Protein AF-A0A2V6LZ81-F1 (afdb_monomer_lite)

Sequence (80 aa):
MLEKHGGRIGDGVSETVASDIRVRDAGDVDLAAITRIYNAAIARRNATAQQEPVTIDHCGAWLRSGFPLWVAEIEGHVAG

Radius of gyration: 22.25 Å; chains: 1; bounding box: 27×35×76 Å

Structure (mmCIF, N/CA/C/O backbone):
data_AF-A0A2V6LZ81-F1
#
_entry.id   AF-A0A2V6LZ81-F1
#
loop_
_atom_site.group_PDB
_atom_site.id
_atom_site.type_symbol
_atom_site.label_atom_id
_atom_site.label_alt_id
_atom_site.label_comp_id
_atom_site.label_asym_id
_atom_site.label_entity_id
_atom_site.label_seq_id
_atom_site.pdbx_PDB_ins_code
_atom_site.Cartn_x
_atom_site.Cartn_y
_atom_site.Cartn_z
_atom_site.occupancy
_atom_site.B_iso_or_equiv
_atom_site.auth_seq_id
_atom_site.auth_comp_id
_atom_site.auth_asym_id
_atom_site.auth_atom_id
_atom_site.pdbx_PDB_model_num
ATOM 1 N N . MET A 1 1 ? 1.587 24.402 65.594 1.00 38.69 1 MET A N 1
ATOM 2 C CA . MET A 1 1 ? 1.065 23.022 65.543 1.00 38.69 1 MET A CA 1
ATOM 3 C C . MET A 1 1 ? 0.947 22.668 64.067 1.00 38.69 1 MET A C 1
ATOM 5 O O . MET A 1 1 ? 0.140 23.271 63.379 1.00 38.69 1 MET A O 1
ATOM 9 N N . LEU A 1 2 ? 1.897 21.876 63.564 1.00 43.06 2 LEU A N 1
ATOM 10 C CA . LEU A 1 2 ? 2.107 21.538 62.150 1.00 43.06 2 LEU A CA 1
ATOM 11 C C . LEU A 1 2 ? 1.479 20.172 61.873 1.00 43.06 2 LEU A C 1
ATOM 13 O O . LEU A 1 2 ? 1.973 19.217 62.453 1.00 43.06 2 LEU A O 1
ATOM 17 N N . GLU A 1 3 ? 0.478 20.072 60.995 1.00 34.31 3 GLU A N 1
ATOM 18 C CA . GLU A 1 3 ? -0.089 18.815 60.464 1.00 34.31 3 GLU A CA 1
ATOM 19 C C . GLU A 1 3 ? -0.898 19.150 59.185 1.00 34.31 3 GLU A C 1
ATOM 21 O O . GLU A 1 3 ? -1.643 20.120 59.206 1.00 34.31 3 GLU A O 1
ATOM 26 N N . LYS A 1 4 ? -0.852 18.487 58.021 1.00 40.91 4 LYS A N 1
ATOM 27 C CA . LYS A 1 4 ? -0.010 17.438 57.428 1.00 40.91 4 LYS A CA 1
ATOM 28 C C . LYS A 1 4 ? 0.032 17.683 55.910 1.00 40.91 4 LYS A C 1
ATOM 30 O O . LYS A 1 4 ? -0.979 18.040 55.311 1.00 40.91 4 LYS A O 1
ATOM 35 N N . HIS A 1 5 ? 1.183 17.440 55.286 1.00 45.59 5 HIS A N 1
ATOM 36 C CA . HIS A 1 5 ? 1.324 17.377 53.830 1.00 45.59 5 HIS A CA 1
ATOM 37 C C . HIS A 1 5 ? 0.739 16.051 53.323 1.00 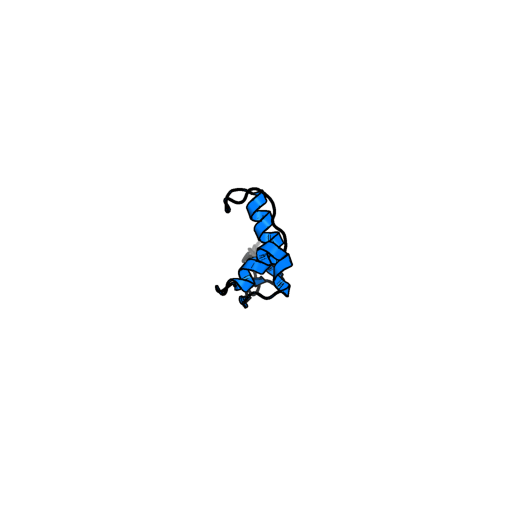45.59 5 HIS A C 1
ATOM 39 O O . HIS A 1 5 ? 1.407 15.021 53.345 1.00 45.59 5 HIS A O 1
ATOM 45 N N . GLY A 1 6 ? -0.523 16.072 52.897 1.00 37.84 6 GLY A N 1
ATOM 46 C CA . GLY A 1 6 ? -1.147 14.974 52.164 1.00 37.84 6 GLY A CA 1
ATOM 47 C C . GLY A 1 6 ? -0.875 15.128 50.672 1.00 37.84 6 GLY A C 1
ATOM 48 O O . GLY A 1 6 ? -1.663 15.751 49.966 1.00 37.84 6 GLY A O 1
ATOM 49 N N . GLY A 1 7 ? 0.258 14.603 50.204 1.00 41.12 7 GLY A N 1
ATOM 50 C CA . GLY A 1 7 ? 0.565 14.514 48.781 1.00 41.12 7 GLY A CA 1
ATOM 51 C C . GLY A 1 7 ? -0.484 13.662 48.073 1.00 41.12 7 GLY A C 1
ATOM 52 O O . GLY A 1 7 ? -0.525 12.447 48.252 1.00 41.12 7 GLY A O 1
ATOM 53 N N . ARG A 1 8 ? -1.334 14.298 47.262 1.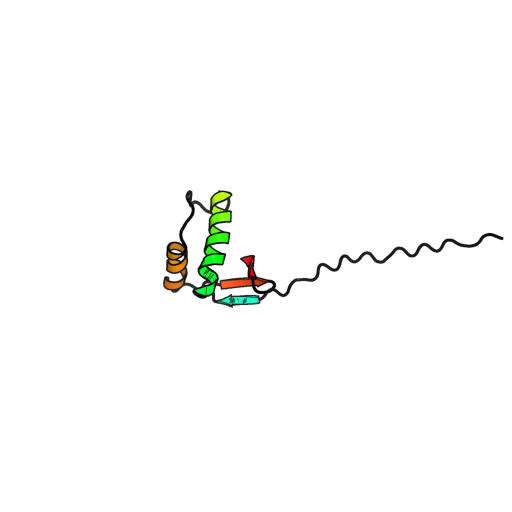00 48.31 8 ARG A N 1
ATOM 54 C CA . ARG A 1 8 ? -2.098 13.593 46.233 1.00 48.31 8 ARG A CA 1
ATOM 55 C C . ARG A 1 8 ? -1.106 13.219 45.140 1.00 48.31 8 ARG A C 1
ATOM 57 O O . ARG A 1 8 ? -0.786 14.041 44.287 1.00 48.31 8 ARG A O 1
ATOM 64 N N . ILE A 1 9 ? -0.590 11.996 45.215 1.00 52.94 9 ILE A N 1
ATOM 65 C CA . ILE A 1 9 ? -0.061 11.308 44.041 1.00 52.94 9 ILE A CA 1
ATOM 66 C C . ILE A 1 9 ? -1.187 11.332 43.003 1.00 52.94 9 ILE A C 1
ATOM 68 O O . ILE A 1 9 ? -2.274 10.814 43.241 1.00 52.94 9 ILE A O 1
ATOM 72 N N . GLY A 1 10 ? -0.997 12.097 41.930 1.00 50.97 10 GLY A N 1
ATOM 73 C CA . GLY A 1 10 ? -1.912 12.059 40.801 1.00 50.97 10 GLY A CA 1
ATOM 74 C C . GLY A 1 10 ? -1.835 10.661 40.211 1.00 50.97 10 GLY A C 1
ATOM 75 O O . GLY A 1 10 ? -0.733 10.193 39.922 1.00 50.97 10 GLY A O 1
ATOM 76 N N . ASP A 1 11 ? -2.981 10.001 40.090 1.00 51.03 11 ASP A N 1
ATOM 77 C CA . ASP A 1 11 ? -3.126 8.716 39.420 1.00 51.03 11 ASP A CA 1
ATOM 78 C C . ASP A 1 11 ? -2.699 8.886 37.959 1.00 51.03 11 ASP A C 1
ATOM 80 O O . ASP A 1 11 ? -3.470 9.282 37.087 1.00 51.03 11 ASP A O 1
ATOM 84 N N . GLY A 1 12 ? -1.412 8.659 37.711 1.00 55.44 12 GLY A N 1
ATOM 85 C CA . GLY A 1 12 ? -0.821 8.605 36.389 1.00 55.44 12 GLY A CA 1
ATOM 86 C C . GLY A 1 12 ? -1.266 7.330 35.693 1.00 55.44 12 GLY A C 1
ATOM 87 O O . GLY A 1 12 ? -0.488 6.390 35.570 1.00 55.44 12 GLY A O 1
ATOM 88 N N . VAL A 1 13 ? -2.508 7.300 35.224 1.00 53.66 13 VAL A N 1
ATOM 89 C CA . VAL A 1 13 ? -2.868 6.443 34.101 1.00 53.66 13 VAL A CA 1
ATOM 90 C C . VAL A 1 13 ? -2.630 7.295 32.865 1.00 53.66 13 VAL A C 1
ATOM 92 O O . VAL A 1 13 ? -3.412 8.184 32.543 1.00 53.66 13 VAL A O 1
ATOM 95 N N . SER A 1 14 ? -1.501 7.071 32.190 1.00 56.81 14 SER A N 1
ATOM 96 C CA . SER A 1 14 ? -1.394 7.467 30.789 1.00 56.81 14 SER A CA 1
ATOM 97 C C . SER A 1 14 ? -2.390 6.590 30.040 1.00 56.81 14 SER A C 1
ATOM 99 O O . SER A 1 14 ? -2.092 5.453 29.681 1.00 56.81 14 SER A O 1
ATOM 101 N N . GLU A 1 15 ? -3.615 7.089 29.910 1.00 54.00 15 GLU A N 1
ATOM 102 C CA . GLU A 1 15 ? -4.635 6.495 29.066 1.00 54.00 15 GLU A CA 1
ATOM 103 C C . GLU A 1 15 ? -4.117 6.646 27.637 1.00 54.00 15 GLU A C 1
ATOM 105 O O . GLU A 1 15 ? -4.224 7.700 27.012 1.00 54.00 15 GLU A O 1
ATOM 110 N N . THR A 1 16 ? -3.421 5.619 27.149 1.00 59.03 16 THR A N 1
ATOM 111 C CA . THR A 1 16 ? -3.203 5.490 25.715 1.00 59.03 16 THR A CA 1
ATOM 112 C C . THR A 1 16 ? -4.593 5.299 25.142 1.00 59.03 16 THR A C 1
ATOM 114 O O . THR A 1 16 ? -5.150 4.206 25.236 1.00 59.03 16 THR A O 1
ATOM 117 N N . VAL A 1 17 ? -5.189 6.377 24.634 1.00 62.06 17 VAL A N 1
ATOM 118 C CA . VAL A 1 17 ? -6.416 6.270 23.855 1.00 62.06 17 VAL A CA 1
ATOM 119 C C . VAL A 1 17 ? -6.086 5.342 22.695 1.00 62.06 17 VAL A C 1
ATOM 121 O O . VAL A 1 17 ? -5.203 5.625 21.885 1.00 62.06 17 VAL A O 1
ATOM 124 N N . ALA A 1 18 ? -6.701 4.163 22.680 1.00 63.69 18 ALA A N 1
ATOM 125 C CA . ALA A 1 18 ? -6.631 3.307 21.515 1.00 63.69 18 ALA A CA 1
ATOM 126 C C . ALA A 1 18 ? -7.352 4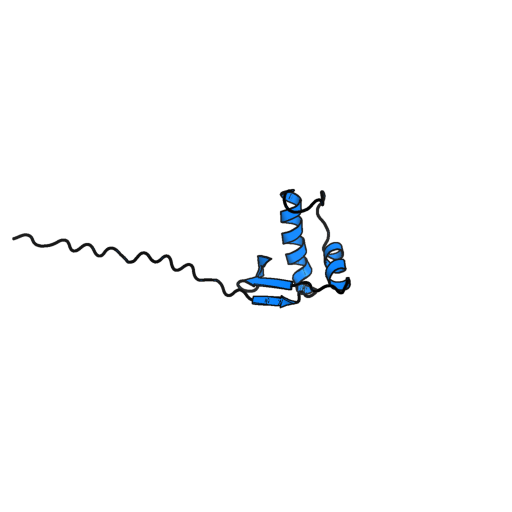.076 20.408 1.00 63.69 18 ALA A C 1
ATOM 128 O O . ALA A 1 18 ? -8.573 4.210 20.460 1.00 63.69 18 ALA A O 1
ATOM 129 N N . SER A 1 19 ? -6.605 4.656 19.466 1.00 73.69 19 SER A N 1
ATOM 130 C CA . SER A 1 19 ? -7.218 5.239 18.277 1.00 73.69 19 SER A CA 1
ATOM 131 C C . SER A 1 19 ? -8.071 4.152 17.621 1.00 73.69 19 SER A C 1
ATOM 133 O O . SER A 1 19 ? -7.607 3.018 17.480 1.00 73.69 19 SER A O 1
ATOM 135 N N . ASP A 1 20 ? -9.316 4.471 17.264 1.00 87.75 20 ASP A N 1
ATOM 136 C CA . ASP A 1 20 ? -10.225 3.508 16.642 1.00 87.75 20 ASP A CA 1
ATOM 137 C C . ASP A 1 20 ? -9.585 2.946 15.364 1.00 87.75 20 ASP A C 1
ATOM 139 O O . ASP A 1 20 ? -9.393 3.662 14.378 1.00 87.75 20 ASP A O 1
ATOM 143 N N . ILE A 1 21 ? -9.231 1.658 15.400 1.00 94.31 21 ILE A N 1
ATOM 144 C CA . ILE A 1 21 ? -8.683 0.935 14.251 1.00 94.31 21 ILE A CA 1
ATOM 145 C C . ILE A 1 21 ? -9.840 0.273 13.511 1.00 94.31 21 ILE A C 1
ATOM 147 O O . ILE A 1 21 ? -10.526 -0.596 14.052 1.00 94.31 21 ILE A O 1
ATOM 151 N N . ARG A 1 22 ? -10.014 0.623 12.237 1.00 95.88 22 ARG A N 1
ATOM 152 C CA . ARG A 1 22 ? -10.971 -0.023 11.336 1.00 95.88 22 ARG A CA 1
ATOM 153 C C . ARG A 1 22 ? -10.232 -0.826 10.274 1.00 95.88 22 ARG A C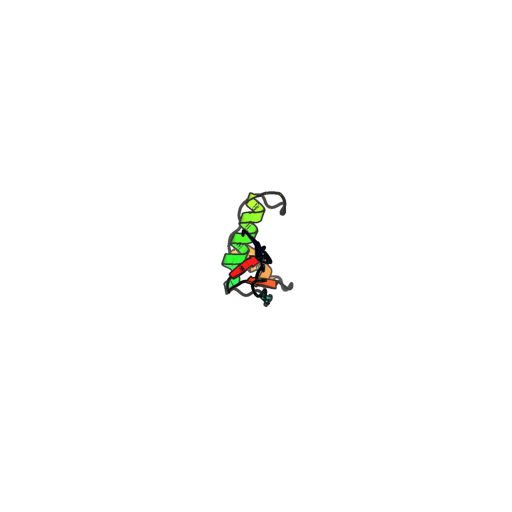 1
ATOM 155 O O . ARG A 1 22 ? -9.514 -0.259 9.461 1.00 95.88 22 ARG A O 1
ATOM 162 N N . VAL A 1 23 ? -10.458 -2.137 10.232 1.00 97.25 23 VAL A N 1
ATOM 163 C CA . VAL A 1 23 ? -9.963 -2.999 9.147 1.00 97.25 23 VAL A CA 1
ATOM 164 C C . VAL A 1 23 ? -11.045 -3.136 8.078 1.00 97.25 23 VAL A C 1
ATOM 166 O O . VAL A 1 23 ? -12.204 -3.401 8.403 1.00 97.25 23 VAL A O 1
ATOM 169 N N . ARG A 1 24 ? -10.688 -2.926 6.808 1.00 97.56 24 ARG A N 1
ATOM 170 C CA . ARG A 1 24 ? -11.609 -3.018 5.662 1.00 97.56 24 ARG A CA 1
ATOM 171 C C . ARG A 1 24 ? -10.886 -3.445 4.387 1.00 97.56 24 ARG A C 1
ATOM 173 O O . ARG A 1 24 ? -9.662 -3.364 4.317 1.00 97.56 24 ARG A O 1
ATOM 180 N N . ASP A 1 25 ? -11.650 -3.835 3.369 1.00 97.75 25 ASP A N 1
ATOM 181 C CA . ASP A 1 25 ? -11.117 -4.026 2.019 1.00 97.75 25 ASP A CA 1
ATOM 182 C C . ASP A 1 25 ? -10.462 -2.744 1.493 1.00 97.75 25 ASP A C 1
ATOM 184 O O . ASP A 1 25 ? -10.960 -1.625 1.689 1.00 97.75 25 ASP A O 1
ATOM 188 N N . ALA A 1 26 ? -9.312 -2.932 0.850 1.00 97.81 26 ALA A N 1
ATOM 189 C CA . ALA A 1 26 ? -8.591 -1.885 0.153 1.00 97.81 26 ALA A CA 1
ATOM 190 C C . ALA A 1 26 ? -9.282 -1.570 -1.181 1.00 97.81 26 ALA A C 1
ATOM 192 O O . ALA A 1 26 ? -9.701 -2.474 -1.907 1.00 97.81 26 ALA A O 1
ATOM 193 N N . GLY A 1 27 ? -9.362 -0.288 -1.524 1.00 96.62 27 GLY A N 1
ATOM 194 C CA . GLY A 1 27 ? -9.827 0.184 -2.827 1.00 96.62 27 GLY A CA 1
ATOM 195 C C . GLY A 1 27 ? -8.792 1.060 -3.528 1.00 96.62 27 GLY A C 1
ATOM 196 O O . GLY A 1 27 ? -7.735 1.368 -2.978 1.00 96.62 27 GLY A O 1
ATOM 197 N N . ASP A 1 28 ? -9.116 1.522 -4.739 1.00 97.50 28 ASP A N 1
ATOM 198 C CA . ASP A 1 28 ? -8.218 2.372 -5.539 1.00 97.50 28 ASP A CA 1
ATOM 199 C C . ASP A 1 28 ? -7.774 3.645 -4.794 1.00 97.50 28 ASP A C 1
ATOM 201 O O . ASP A 1 28 ? -6.645 4.109 -4.957 1.00 97.50 28 ASP A O 1
ATOM 205 N N . VAL A 1 29 ? -8.636 4.180 -3.921 1.00 97.44 29 VAL A N 1
ATOM 206 C CA . VAL A 1 29 ? -8.356 5.363 -3.087 1.00 97.44 29 VAL A CA 1
ATOM 207 C C . VAL A 1 29 ? -7.211 5.149 -2.090 1.00 97.44 29 VAL A C 1
ATOM 209 O O . VAL A 1 29 ? -6.566 6.114 -1.685 1.00 97.44 29 VAL A O 1
ATOM 212 N N . ASP A 1 30 ? -6.918 3.899 -1.724 1.00 98.12 30 ASP A N 1
ATOM 213 C CA . ASP A 1 30 ? -5.883 3.553 -0.746 1.00 98.12 30 ASP A CA 1
ATOM 214 C C . ASP A 1 30 ? -4.506 3.354 -1.396 1.00 98.12 30 ASP A C 1
ATOM 216 O O . ASP A 1 30 ? -3.484 3.364 -0.703 1.00 98.12 30 ASP A O 1
ATOM 220 N N . LEU A 1 31 ? -4.443 3.204 -2.727 1.00 98.06 31 LEU A N 1
ATOM 221 C CA . LEU A 1 31 ? -3.221 2.809 -3.435 1.00 98.06 31 LEU A CA 1
ATOM 222 C C . LEU A 1 31 ? -2.049 3.756 -3.185 1.00 98.06 31 LEU A C 1
ATOM 224 O O . LEU A 1 31 ? -0.915 3.301 -3.027 1.00 98.06 31 LEU A O 1
ATOM 228 N N . ALA A 1 32 ? -2.303 5.062 -3.102 1.00 98.31 32 ALA A N 1
ATOM 229 C CA . ALA A 1 32 ? -1.262 6.037 -2.792 1.00 98.31 32 ALA A CA 1
ATOM 230 C C . ALA A 1 32 ? -0.666 5.815 -1.387 1.00 98.31 32 ALA A C 1
ATOM 232 O O . ALA A 1 32 ? 0.554 5.878 -1.209 1.00 98.31 32 ALA A O 1
ATOM 233 N N . ALA A 1 33 ? -1.503 5.506 -0.392 1.00 98.44 33 ALA A N 1
ATOM 2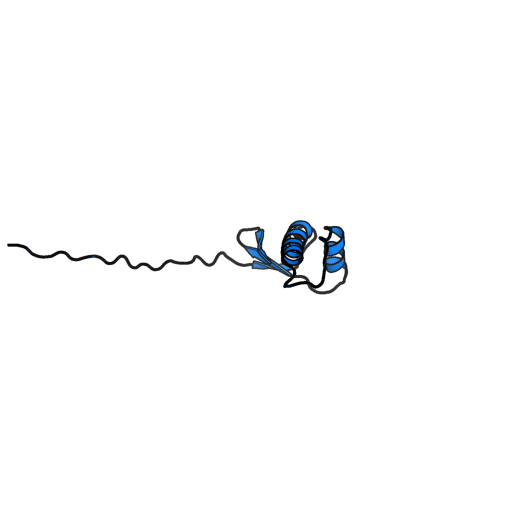34 C CA . ALA A 1 33 ? -1.056 5.263 0.976 1.00 98.44 33 ALA A CA 1
ATOM 235 C C . ALA A 1 33 ? -0.334 3.915 1.114 1.00 98.44 33 ALA A C 1
ATOM 237 O O . ALA A 1 33 ? 0.747 3.871 1.705 1.00 98.44 33 ALA A O 1
ATOM 238 N N . ILE A 1 34 ? -0.868 2.857 0.496 1.00 98.38 34 ILE A N 1
ATOM 239 C CA . ILE A 1 34 ? -0.241 1.528 0.438 1.00 98.38 34 ILE A CA 1
ATOM 240 C C . ILE A 1 34 ? 1.145 1.626 -0.209 1.00 98.38 34 ILE A C 1
ATOM 242 O O . ILE A 1 34 ? 2.131 1.167 0.366 1.00 98.38 34 ILE A O 1
ATOM 246 N N . THR A 1 35 ? 1.245 2.302 -1.360 1.00 98.56 35 THR A N 1
ATOM 247 C CA . THR A 1 35 ? 2.518 2.497 -2.077 1.00 98.56 35 THR A CA 1
ATOM 248 C C . THR A 1 35 ? 3.541 3.217 -1.200 1.00 98.56 35 THR A C 1
ATOM 250 O O . THR A 1 35 ? 4.702 2.816 -1.135 1.00 98.56 35 THR A O 1
ATOM 253 N N . ARG A 1 36 ? 3.119 4.259 -0.471 1.00 98.56 36 ARG A N 1
ATOM 254 C CA . ARG A 1 36 ? 3.986 5.001 0.456 1.00 98.56 36 ARG A CA 1
ATOM 255 C C . ARG A 1 36 ? 4.503 4.116 1.594 1.00 98.56 36 ARG A C 1
ATOM 257 O O . ARG A 1 36 ? 5.698 4.154 1.880 1.00 98.56 36 ARG A O 1
ATOM 264 N N . ILE A 1 37 ? 3.633 3.334 2.235 1.00 98.19 37 ILE A N 1
ATOM 265 C CA . ILE A 1 37 ? 4.011 2.427 3.334 1.00 98.19 37 ILE A CA 1
ATOM 266 C C . ILE A 1 37 ? 4.965 1.343 2.824 1.00 98.19 37 ILE A C 1
ATOM 268 O O . ILE A 1 37 ? 6.020 1.115 3.418 1.00 98.19 37 ILE A O 1
ATOM 272 N N . TYR A 1 38 ? 4.644 0.727 1.687 1.00 98.12 38 TYR A N 1
ATOM 273 C CA . TYR A 1 38 ? 5.468 -0.320 1.095 1.00 98.12 38 TYR A CA 1
ATOM 274 C C . TYR A 1 38 ? 6.852 0.202 0.688 1.00 98.12 38 TYR A C 1
ATOM 276 O O . TYR A 1 38 ? 7.864 -0.396 1.044 1.00 98.12 38 TYR A O 1
ATOM 284 N N . ASN A 1 39 ? 6.929 1.375 0.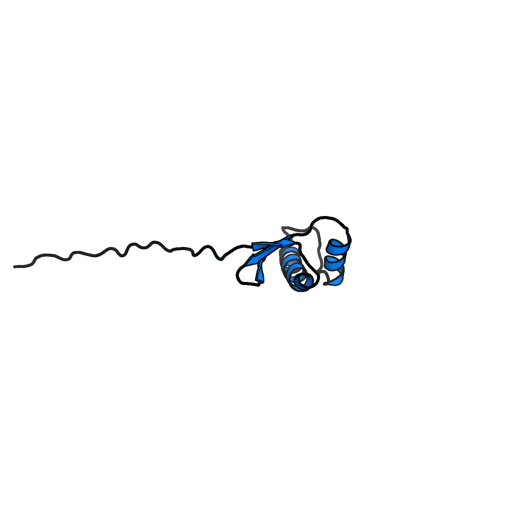053 1.00 98.44 39 ASN A N 1
ATOM 285 C CA . ASN A 1 39 ? 8.206 2.006 -0.288 1.00 98.44 39 ASN A CA 1
ATOM 286 C C . ASN A 1 39 ? 9.029 2.400 0.945 1.00 98.44 39 ASN A C 1
ATOM 288 O O . ASN A 1 39 ? 10.256 2.289 0.921 1.00 98.44 39 ASN A O 1
ATOM 292 N N . ALA A 1 40 ? 8.384 2.806 2.043 1.00 98.12 40 ALA A N 1
ATOM 293 C CA . ALA A 1 40 ? 9.083 3.030 3.306 1.00 98.12 40 ALA A CA 1
ATOM 294 C C . ALA A 1 40 ? 9.692 1.727 3.860 1.00 98.12 40 ALA A C 1
ATOM 296 O O . ALA A 1 40 ? 10.795 1.754 4.411 1.00 98.12 40 ALA A O 1
ATOM 297 N N . ALA A 1 41 ? 9.019 0.585 3.682 1.00 98.00 41 ALA A N 1
ATOM 298 C CA . ALA A 1 41 ? 9.553 -0.727 4.045 1.00 98.00 41 ALA A CA 1
ATOM 299 C C . ALA A 1 41 ? 10.710 -1.165 3.124 1.00 98.00 41 ALA A C 1
ATOM 301 O O . ALA A 1 41 ? 11.738 -1.629 3.623 1.00 98.00 41 ALA A O 1
ATOM 302 N N . ILE A 1 42 ? 10.595 -0.936 1.809 1.00 98.25 42 ILE A N 1
ATOM 303 C CA . ILE A 1 42 ? 11.670 -1.174 0.828 1.00 98.25 42 ILE A CA 1
ATOM 304 C C . ILE A 1 42 ? 12.928 -0.394 1.211 1.00 98.25 42 ILE A C 1
ATOM 306 O O . ILE A 1 42 ? 14.015 -0.966 1.282 1.00 98.25 42 ILE A O 1
ATOM 310 N N . ALA A 1 43 ? 12.787 0.896 1.530 1.00 98.00 43 ALA A N 1
ATOM 311 C CA . ALA A 1 43 ? 13.908 1.750 1.916 1.00 98.00 43 ALA A CA 1
ATOM 312 C C . ALA A 1 43 ? 14.646 1.247 3.172 1.00 98.00 43 ALA A C 1
ATOM 314 O O . ALA A 1 43 ? 15.858 1.428 3.285 1.00 98.00 43 ALA A O 1
ATOM 315 N N . ARG A 1 44 ? 13.939 0.580 4.099 1.00 97.31 44 ARG A N 1
ATOM 316 C CA . ARG A 1 44 ? 14.525 -0.032 5.306 1.00 97.31 44 ARG A CA 1
ATOM 317 C C . ARG A 1 44 ? 15.198 -1.383 5.051 1.00 97.31 44 ARG A C 1
ATOM 319 O O . ARG A 1 44 ? 15.986 -1.815 5.888 1.00 97.31 44 ARG A O 1
ATOM 326 N N . ARG A 1 45 ? 14.910 -2.040 3.920 1.00 93.56 45 ARG A N 1
ATOM 327 C CA . ARG A 1 45 ? 15.568 -3.275 3.443 1.00 93.56 45 ARG A CA 1
ATOM 328 C C . ARG A 1 45 ? 15.557 -4.452 4.431 1.00 93.56 45 ARG A C 1
ATOM 330 O O . ARG A 1 45 ? 16.457 -5.285 4.406 1.00 93.56 45 ARG A O 1
ATOM 337 N N . ASN A 1 46 ? 14.553 -4.535 5.300 1.00 94.44 46 ASN A N 1
ATOM 338 C CA . ASN A 1 46 ? 14.444 -5.600 6.307 1.00 94.44 46 ASN A CA 1
ATOM 339 C C . ASN A 1 46 ? 13.138 -6.408 6.231 1.00 94.44 46 ASN A C 1
ATOM 341 O O . ASN A 1 46 ? 13.063 -7.481 6.819 1.00 94.44 46 ASN A O 1
ATOM 345 N N . ALA A 1 47 ? 12.128 -5.909 5.514 1.00 94.81 47 ALA A N 1
ATOM 346 C CA . ALA A 1 47 ? 10.811 -6.541 5.396 1.00 94.81 47 ALA A CA 1
ATOM 347 C C . ALA A 1 47 ? 10.501 -7.054 3.979 1.00 94.81 47 ALA A C 1
ATOM 349 O O . ALA A 1 47 ? 9.594 -7.859 3.795 1.00 94.81 47 ALA A O 1
ATOM 350 N N . THR A 1 48 ? 11.242 -6.593 2.968 1.00 94.69 48 THR A N 1
ATOM 351 C CA . THR A 1 48 ? 10.998 -6.912 1.555 1.00 94.69 48 THR A CA 1
ATOM 352 C C . THR A 1 48 ? 12.316 -7.227 0.857 1.00 94.69 48 THR A C 1
ATOM 354 O O . THR A 1 48 ? 13.309 -6.549 1.112 1.00 94.69 48 THR A O 1
ATOM 357 N N . ALA A 1 49 ? 12.322 -8.170 -0.087 1.00 96.81 49 ALA A N 1
ATOM 358 C CA . ALA A 1 49 ? 13.483 -8.406 -0.956 1.00 96.81 49 ALA A CA 1
ATOM 359 C C . ALA A 1 49 ? 13.600 -7.393 -2.116 1.00 96.81 49 ALA A C 1
ATOM 361 O O . ALA A 1 49 ? 14.606 -7.377 -2.824 1.00 96.81 49 ALA A O 1
ATOM 362 N N . GLN A 1 50 ? 12.578 -6.555 -2.319 1.00 97.50 50 GLN A N 1
ATOM 363 C CA . GLN A 1 50 ? 12.579 -5.498 -3.326 1.00 97.50 50 GLN A CA 1
ATOM 364 C C . GLN A 1 50 ? 13.662 -4.459 -3.002 1.00 97.50 50 GLN A C 1
ATOM 366 O O . GLN A 1 50 ? 13.852 -4.096 -1.840 1.00 97.50 50 GLN A O 1
ATOM 371 N N . GLN A 1 51 ? 14.390 -4.001 -4.024 1.00 96.62 51 GLN A N 1
ATOM 372 C CA . GLN A 1 51 ? 15.548 -3.120 -3.830 1.00 96.62 51 GLN A CA 1
ATOM 373 C C . GLN A 1 51 ? 15.283 -1.652 -4.166 1.00 96.62 51 GLN A C 1
ATOM 375 O O . GLN A 1 51 ? 15.961 -0.796 -3.590 1.00 96.62 51 GLN A O 1
ATOM 380 N N . GLU A 1 52 ? 14.321 -1.392 -5.052 1.00 97.75 52 GLU A N 1
ATOM 381 C CA . GLU A 1 52 ? 13.991 -0.073 -5.595 1.00 97.75 52 GLU A CA 1
ATOM 382 C C . GLU A 1 52 ? 12.523 0.274 -5.291 1.00 97.75 52 GLU A C 1
ATOM 384 O O . GLU A 1 52 ? 11.690 -0.641 -5.256 1.00 97.75 52 GLU A O 1
ATOM 389 N N . PRO A 1 53 ? 12.172 1.554 -5.054 1.00 98.19 53 PRO A N 1
ATOM 390 C CA . PRO A 1 53 ? 10.790 1.962 -4.851 1.00 98.19 53 PRO A CA 1
ATOM 391 C C . PRO A 1 53 ? 9.892 1.582 -6.032 1.00 98.19 53 PRO A C 1
ATOM 393 O O . PRO A 1 53 ? 10.298 1.607 -7.193 1.00 98.19 53 PRO A O 1
ATOM 396 N N . VAL A 1 54 ? 8.637 1.274 -5.727 1.00 98.44 54 VAL A N 1
ATOM 397 C CA . VAL A 1 54 ? 7.610 0.928 -6.709 1.00 98.44 54 VAL A CA 1
ATOM 398 C C . VAL A 1 54 ? 6.631 2.081 -6.931 1.00 98.44 54 VAL A C 1
ATOM 400 O O . VAL A 1 54 ? 6.540 3.019 -6.134 1.00 98.44 54 VAL A O 1
ATOM 403 N N . THR A 1 55 ? 5.884 2.011 -8.030 1.00 98.44 55 THR A N 1
ATOM 404 C CA . THR A 1 55 ? 4.858 2.994 -8.395 1.00 98.44 55 THR A CA 1
ATOM 405 C C . THR A 1 55 ? 3.474 2.593 -7.883 1.00 98.44 55 THR A C 1
ATOM 407 O O . THR A 1 55 ? 3.243 1.450 -7.489 1.00 98.44 55 THR A O 1
ATOM 410 N N . ILE A 1 56 ? 2.521 3.525 -7.958 1.00 98.12 56 ILE A N 1
ATOM 411 C CA . ILE A 1 56 ? 1.106 3.259 -7.654 1.00 98.12 56 ILE A CA 1
ATOM 412 C C . ILE A 1 56 ? 0.549 2.134 -8.539 1.00 98.12 56 ILE A C 1
ATOM 414 O O . ILE A 1 56 ? -0.163 1.264 -8.043 1.00 98.12 56 ILE A O 1
ATOM 418 N N . ASP A 1 57 ? 0.932 2.081 -9.818 1.00 98.12 57 ASP A N 1
ATOM 419 C CA . ASP A 1 57 ? 0.481 1.035 -10.747 1.00 98.12 57 ASP A CA 1
ATOM 420 C C . ASP A 1 57 ? 0.944 -0.369 -10.340 1.00 98.12 57 ASP A C 1
ATOM 422 O O . ASP A 1 57 ? 0.211 -1.342 -10.552 1.00 98.12 57 ASP A O 1
ATOM 426 N N . HIS A 1 58 ? 2.133 -0.476 -9.729 1.00 97.75 58 HIS A N 1
ATOM 427 C CA . HIS A 1 58 ? 2.646 -1.733 -9.187 1.00 97.75 58 HIS A CA 1
ATOM 428 C C . HIS A 1 58 ? 1.729 -2.257 -8.079 1.00 97.75 58 HIS A C 1
ATOM 430 O O . HIS A 1 58 ? 1.284 -3.401 -8.143 1.00 97.75 58 HIS A O 1
ATOM 436 N N . CYS A 1 59 ? 1.384 -1.413 -7.101 1.00 97.12 59 CYS A N 1
ATOM 437 C CA . CYS A 1 59 ? 0.443 -1.784 -6.043 1.00 97.12 59 CYS A CA 1
ATOM 438 C C . CYS A 1 59 ? -0.983 -1.988 -6.585 1.00 97.12 59 CYS A C 1
ATOM 440 O O . CYS A 1 59 ? -1.695 -2.878 -6.127 1.00 97.12 59 CYS A O 1
ATOM 442 N N . GLY A 1 60 ? -1.385 -1.247 -7.622 1.00 97.44 60 GLY A N 1
ATOM 443 C CA . GLY A 1 60 ? -2.658 -1.450 -8.317 1.00 97.44 60 GLY A CA 1
ATOM 444 C C . GLY A 1 60 ? -2.792 -2.845 -8.936 1.00 97.44 60 GLY A C 1
ATOM 445 O O . GLY A 1 60 ? -3.897 -3.380 -9.027 1.00 97.44 60 GLY A O 1
ATOM 446 N N . ALA A 1 61 ? -1.682 -3.482 -9.324 1.00 97.94 61 ALA A N 1
ATOM 447 C CA . ALA A 1 61 ? -1.706 -4.865 -9.796 1.00 97.94 61 ALA A CA 1
ATOM 448 C C . ALA A 1 61 ? -2.103 -5.859 -8.691 1.00 97.94 61 ALA A C 1
ATOM 450 O O . ALA A 1 61 ? -2.696 -6.889 -9.005 1.00 97.94 61 ALA A O 1
ATOM 451 N N . TRP A 1 62 ? -1.844 -5.548 -7.415 1.00 96.25 62 TRP A N 1
ATOM 452 C CA . TRP A 1 62 ? -2.269 -6.389 -6.294 1.00 96.25 62 TRP A CA 1
ATOM 453 C C . TRP A 1 62 ? -3.787 -6.373 -6.125 1.00 96.25 62 TRP A C 1
ATOM 455 O O . TRP A 1 62 ? -4.377 -7.445 -6.032 1.00 96.25 62 TRP A O 1
ATOM 465 N N . LEU A 1 63 ? -4.441 -5.206 -6.208 1.00 95.12 63 LEU A N 1
ATOM 466 C CA . LEU A 1 63 ? -5.913 -5.125 -6.190 1.00 95.12 63 LEU A CA 1
ATOM 467 C C . LEU A 1 63 ? -6.548 -5.937 -7.328 1.00 95.12 63 LEU A C 1
ATOM 469 O O . LEU A 1 63 ? -7.548 -6.622 -7.136 1.00 95.12 63 LEU A O 1
ATOM 473 N N . ARG A 1 64 ? -5.932 -5.914 -8.515 1.00 96.12 64 ARG A N 1
ATOM 474 C CA . ARG A 1 64 ? -6.409 -6.676 -9.681 1.00 96.12 64 ARG A CA 1
ATOM 475 C C . ARG A 1 64 ? -6.090 -8.170 -9.620 1.00 96.12 64 ARG A C 1
ATOM 477 O O . ARG A 1 64 ? -6.649 -8.928 -10.406 1.00 96.12 64 ARG A O 1
ATOM 484 N N . SER A 1 65 ? -5.200 -8.601 -8.724 1.00 95.12 65 SER A N 1
ATOM 485 C CA . SER A 1 65 ? -4.743 -9.996 -8.653 1.00 95.12 65 SER A CA 1
ATOM 486 C C . SER A 1 65 ? -5.814 -10.973 -8.152 1.00 95.12 65 SER A C 1
ATOM 488 O O . SER A 1 65 ? -5.657 -12.179 -8.316 1.00 95.12 65 SER A O 1
ATOM 490 N N . GLY A 1 66 ? -6.907 -10.464 -7.573 1.00 89.19 66 GLY A N 1
ATOM 491 C CA . GLY A 1 66 ? -8.024 -11.273 -7.080 1.00 89.19 66 GLY A CA 1
ATOM 492 C C . GLY A 1 66 ? -7.788 -11.913 -5.709 1.00 89.19 66 GLY A C 1
ATOM 493 O O . GLY A 1 66 ? -8.639 -12.670 -5.247 1.00 89.19 66 GLY A O 1
ATOM 494 N N . PHE A 1 67 ? -6.669 -11.607 -5.045 1.00 94.62 67 PHE A N 1
ATOM 495 C CA . PHE A 1 67 ? -6.443 -11.966 -3.645 1.00 94.62 67 PHE A CA 1
ATOM 496 C C . PHE A 1 67 ? -6.968 -10.866 -2.706 1.00 94.62 67 PHE A C 1
ATOM 498 O O . PHE A 1 67 ? -6.876 -9.688 -3.059 1.00 94.62 67 PHE A O 1
ATOM 505 N N . PRO A 1 68 ? -7.493 -11.215 -1.514 1.00 96.69 68 PRO A N 1
ATOM 506 C CA . PRO A 1 68 ? -7.908 -10.223 -0.528 1.00 96.69 68 PRO A CA 1
ATOM 507 C C . PRO A 1 68 ? -6.761 -9.278 -0.163 1.00 96.69 68 PRO A C 1
ATOM 509 O O . PRO A 1 68 ? -5.660 -9.724 0.166 1.00 96.69 68 PRO A O 1
ATOM 512 N N . LEU A 1 69 ? -7.043 -7.978 -0.192 1.00 97.38 69 LEU A N 1
ATOM 513 C CA . LEU A 1 69 ? -6.147 -6.931 0.276 1.00 97.38 69 LEU A CA 1
ATOM 514 C C . LEU A 1 69 ? -6.920 -6.060 1.261 1.00 97.38 69 LEU A C 1
ATOM 516 O O . LEU A 1 69 ? -7.950 -5.484 0.910 1.00 97.38 69 LEU A O 1
ATOM 520 N N . TRP A 1 70 ? -6.423 -5.976 2.488 1.00 98.06 70 TRP A N 1
ATOM 521 C CA . TRP A 1 70 ? -7.030 -5.187 3.554 1.00 98.06 70 TRP A CA 1
ATOM 522 C C . TRP A 1 70 ? -6.141 -4.016 3.931 1.00 98.06 70 TRP A C 1
ATOM 524 O O . TRP A 1 70 ? -4.924 -4.079 3.773 1.00 98.06 70 TRP A O 1
ATOM 534 N N . VAL A 1 71 ? -6.772 -2.971 4.458 1.00 98.31 71 VAL A N 1
ATOM 535 C CA . VAL A 1 71 ? -6.100 -1.851 5.113 1.00 98.31 71 VAL A CA 1
ATOM 536 C C . VAL A 1 71 ? -6.613 -1.701 6.535 1.00 98.31 71 VAL A C 1
ATOM 538 O O . VAL A 1 71 ? -7.806 -1.876 6.804 1.00 98.31 71 VAL A O 1
ATOM 541 N N . ALA A 1 72 ? -5.709 -1.343 7.437 1.00 98.12 72 ALA A N 1
ATOM 542 C CA . ALA A 1 72 ? -6.037 -0.786 8.734 1.00 98.12 72 ALA A CA 1
ATOM 543 C C . ALA A 1 72 ? -6.102 0.742 8.617 1.00 98.12 72 ALA A C 1
ATOM 545 O O . ALA A 1 72 ? -5.123 1.397 8.260 1.00 98.12 72 ALA A O 1
ATOM 546 N N . GLU A 1 73 ? -7.259 1.312 8.925 1.00 96.81 73 GLU A N 1
ATOM 547 C CA . GLU A 1 73 ? -7.507 2.748 8.961 1.00 96.81 73 GLU A CA 1
ATOM 548 C C . GLU A 1 73 ? -7.533 3.229 10.414 1.00 96.81 73 GLU A C 1
ATOM 550 O O . GLU A 1 73 ? -8.244 2.663 11.244 1.00 96.81 73 GLU A O 1
ATOM 555 N N . ILE A 1 74 ? -6.755 4.269 10.707 1.00 96.06 74 ILE A N 1
ATOM 556 C CA . ILE A 1 74 ? -6.688 4.936 12.007 1.00 96.06 74 ILE A CA 1
ATOM 557 C C . ILE A 1 74 ? -6.938 6.419 11.756 1.00 96.06 74 ILE A C 1
ATOM 559 O O . ILE A 1 74 ? -6.216 7.039 10.976 1.00 96.06 74 ILE A O 1
ATOM 563 N N . GLU A 1 75 ? -7.978 6.981 12.375 1.00 93.25 75 GLU A N 1
ATOM 564 C CA . GLU A 1 75 ? -8.323 8.409 12.244 1.00 93.25 75 GLU A CA 1
ATOM 565 C C . GLU A 1 75 ? -8.429 8.869 10.772 1.00 93.25 75 GLU A C 1
ATOM 567 O O . GLU A 1 75 ? -7.931 9.927 10.385 1.00 93.25 75 GLU A O 1
ATOM 572 N N . GLY A 1 76 ? -9.032 8.038 9.914 1.00 91.69 76 GLY A N 1
ATOM 573 C CA . GLY A 1 76 ? -9.203 8.325 8.484 1.00 91.69 76 GLY A CA 1
ATOM 574 C C . GLY A 1 76 ? -7.967 8.081 7.610 1.00 91.69 76 GLY A C 1
ATOM 575 O O . GLY A 1 76 ? -8.016 8.335 6.408 1.00 91.69 76 GLY A O 1
ATOM 576 N N . HIS A 1 77 ? -6.861 7.593 8.179 1.00 95.25 77 HIS A N 1
ATOM 577 C CA . HIS A 1 77 ? -5.610 7.360 7.461 1.00 95.25 77 HIS A CA 1
ATOM 578 C C . HIS A 1 77 ? -5.251 5.877 7.427 1.00 95.25 77 HIS A C 1
ATOM 580 O O . HIS A 1 77 ? -5.271 5.195 8.449 1.00 95.25 77 HIS A O 1
ATOM 586 N N . VAL A 1 78 ? -4.845 5.384 6.257 1.00 97.75 78 VAL A N 1
ATOM 587 C CA . VAL A 1 78 ? -4.288 4.032 6.126 1.00 97.75 78 VAL A CA 1
ATOM 588 C C . VAL A 1 78 ? -2.956 3.957 6.876 1.00 97.75 78 VAL A C 1
ATOM 590 O O . VAL A 1 78 ? -2.012 4.696 6.567 1.00 97.75 78 VAL A O 1
ATOM 593 N N . ALA A 1 79 ? -2.901 3.061 7.858 1.00 96.75 79 ALA A N 1
ATOM 594 C CA . ALA A 1 79 ? -1.782 2.854 8.770 1.00 96.75 79 ALA A CA 1
ATOM 595 C C . ALA A 1 79 ? -1.012 1.549 8.503 1.00 96.75 79 ALA A C 1
ATOM 597 O O . ALA A 1 79 ? 0.142 1.440 8.921 1.00 96.75 79 ALA A O 1
ATOM 598 N N . GLY A 1 80 ? -1.615 0.588 7.794 1.00 94.75 80 GLY A N 1
ATOM 599 C CA . GLY A 1 80 ? -1.008 -0.704 7.468 1.00 94.75 80 GLY A CA 1
ATOM 600 C C . GLY A 1 80 ? -1.887 -1.570 6.591 1.00 94.75 80 GLY A C 1
ATOM 601 O O . GLY A 1 80 ? -3.094 -1.256 6.485 1.00 94.75 80 GLY A O 1
#

Foldseek 3Di:
DDDDPPDPPDPPPPPPPPQDKDKDFDDLVCLVVVLVVVQVVLVVVPPDPDNDRDDSVVSVVVVVVPDTDMFIDGPNHGDD

pLDDT: mean 85.76, std 20.24, range [34.31, 98.56]

Secondary structure (DSSP, 8-state):
--------------------EEEEE--GGGHHHHHHHHHHHHHHTSS-S--S---HHHHHHHHHTTS--EEEEETTEE--